Protein AF-A0A7N0TTZ8-F1 (afdb_monomer_lite)

Sequence (92 aa):
MTQLTRNAVIYELLFCGTGVGTPSLEPVIIELERQRAPVVVISHQAVLRALYSYFADRPLKEIPHIEVPLHTIIEIQMGVTGVQEKRYKLMD

Organism: Kalanchoe fedtschenkoi (NCBI:txid63787)

InterPro domains:
  IPR003094 Fructose-2,6-bisphosphatase [PTHR10606] (2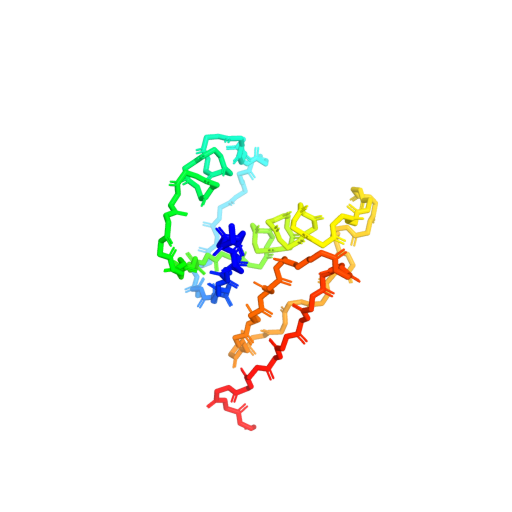5-91)
  IPR013078 Histidine phosphatase superfamily, clade-1 [PF00300] (31-84)
  IPR029033 Histidine phosphatase superfamily [G3DSA:3.40.50.1240] (22-92)
  IPR029033 Histidine phosphatase superfamily [SSF53254] (26-90)

Secondary structure (DSSP, 8-state):
-----EEEEEEE-------------HHHHHHHHH-SS-EEEEE-HHHHHHHHHHHTT--TTTGGG----TTEEEEEEEETTEEEEEEEES--

Radius of gyration: 13.5 Å; chains: 1; bounding box: 31×27×40 Å

pLDDT: mean 73.04, std 18.98, range [28.75, 90.25]

Structure (mmCIF, N/CA/C/O backbone):
data_AF-A0A7N0TTZ8-F1
#
_entry.id   AF-A0A7N0TTZ8-F1
#
loop_
_atom_site.group_PDB
_atom_site.id
_atom_site.type_symbol
_atom_site.label_atom_id
_atom_site.label_alt_id
_atom_site.label_comp_id
_atom_site.label_asym_id
_atom_site.label_entity_id
_atom_site.label_seq_id
_atom_site.pdbx_PDB_ins_code
_atom_site.Cartn_x
_atom_site.Cartn_y
_atom_site.Cartn_z
_atom_site.occupancy
_atom_site.B_iso_or_equiv
_atom_site.auth_seq_id
_atom_site.auth_comp_id
_atom_site.auth_asym_id
_atom_site.auth_atom_id
_atom_site.pdbx_PDB_model_num
ATOM 1 N N . MET A 1 1 ? -8.399 8.265 23.213 1.00 34.91 1 MET A N 1
ATOM 2 C CA . MET A 1 1 ? -9.483 8.380 22.212 1.00 34.91 1 MET A CA 1
ATOM 3 C C . MET A 1 1 ? -9.055 9.245 21.021 1.00 34.91 1 MET A C 1
ATOM 5 O O . MET A 1 1 ? -9.690 10.253 20.766 1.00 34.91 1 MET A O 1
ATOM 9 N N . THR A 1 2 ? -8.011 8.848 20.282 1.00 30.67 2 THR A N 1
ATOM 10 C CA . THR A 1 2 ? -7.732 9.319 18.903 1.00 30.67 2 THR A CA 1
ATOM 11 C C . THR A 1 2 ? -6.555 8.501 18.365 1.00 30.67 2 THR A C 1
ATOM 13 O O . THR A 1 2 ? -5.418 8.961 18.323 1.00 30.67 2 THR A O 1
ATOM 16 N N . GLN A 1 3 ? -6.793 7.229 18.033 1.00 33.38 3 GLN A N 1
ATOM 17 C CA . GLN A 1 3 ? -5.849 6.529 17.165 1.00 33.38 3 GLN A CA 1
ATOM 18 C C . GLN A 1 3 ? -6.089 7.064 15.754 1.00 33.38 3 GLN A C 1
ATOM 20 O O . GLN A 1 3 ? -7.154 6.854 15.180 1.00 33.38 3 GLN A O 1
ATOM 25 N N . LEU A 1 4 ? -5.130 7.865 15.281 1.00 37.69 4 LEU A N 1
ATOM 26 C CA . LEU A 1 4 ? -5.076 8.429 13.938 1.00 37.69 4 LEU A CA 1
ATOM 27 C C . LEU A 1 4 ? -5.312 7.322 12.903 1.00 37.69 4 LEU A C 1
ATOM 29 O O . LEU A 1 4 ? -4.496 6.411 12.782 1.00 37.69 4 LEU A O 1
ATOM 33 N N . THR A 1 5 ? -6.381 7.443 12.123 1.00 36.53 5 THR A N 1
ATOM 34 C CA . THR A 1 5 ? -6.495 6.788 10.818 1.00 36.53 5 THR A CA 1
ATOM 35 C C . THR A 1 5 ? -5.376 7.337 9.936 1.00 36.53 5 THR A C 1
ATOM 37 O O . THR A 1 5 ? -5.397 8.506 9.545 1.00 36.53 5 THR A O 1
ATOM 40 N N . ARG A 1 6 ? -4.332 6.532 9.723 1.00 53.25 6 ARG A N 1
ATOM 41 C CA . ARG A 1 6 ? -3.180 6.898 8.896 1.00 53.25 6 ARG A CA 1
ATOM 42 C C . ARG A 1 6 ? -3.569 6.666 7.439 1.00 53.25 6 ARG A C 1
ATOM 44 O O . ARG A 1 6 ? -3.658 5.517 7.012 1.00 53.25 6 ARG A O 1
ATOM 51 N N . ASN A 1 7 ? -3.832 7.752 6.719 1.00 43.19 7 ASN A N 1
ATOM 52 C CA . ASN A 1 7 ? -4.192 7.718 5.305 1.00 43.19 7 ASN A CA 1
ATOM 53 C C . ASN A 1 7 ? -2.946 8.041 4.472 1.00 43.19 7 ASN A C 1
ATOM 55 O O . ASN A 1 7 ? -2.427 9.156 4.548 1.00 43.19 7 ASN A O 1
ATOM 59 N N . ALA A 1 8 ? -2.466 7.076 3.693 1.00 50.78 8 ALA A N 1
ATOM 60 C CA . ALA A 1 8 ? -1.432 7.288 2.685 1.00 50.78 8 ALA A CA 1
ATOM 61 C C . ALA A 1 8 ? -2.085 7.235 1.304 1.00 50.78 8 ALA A C 1
ATOM 63 O O . ALA A 1 8 ? -2.853 6.318 1.012 1.00 50.78 8 ALA A O 1
ATOM 64 N N . VAL A 1 9 ? -1.800 8.223 0.461 1.00 49.91 9 VAL A N 1
ATOM 65 C CA . VAL A 1 9 ? -2.332 8.294 -0.897 1.00 49.91 9 VAL A CA 1
ATOM 66 C C . VAL A 1 9 ? -1.178 8.139 -1.877 1.00 49.91 9 VAL A C 1
ATOM 68 O O . VAL A 1 9 ? -0.262 8.956 -1.920 1.00 49.91 9 VAL A O 1
ATOM 71 N N . ILE A 1 10 ? -1.202 7.052 -2.634 1.00 58.31 10 ILE A N 1
ATOM 72 C CA . ILE A 1 10 ? -0.139 6.627 -3.541 1.00 58.31 10 ILE A CA 1
ATOM 73 C C . ILE A 1 10 ? -0.525 7.068 -4.965 1.00 58.31 10 ILE A C 1
ATOM 75 O O . ILE A 1 10 ? -1.596 6.711 -5.455 1.00 58.31 10 ILE A O 1
ATOM 79 N N . TYR A 1 11 ? 0.339 7.854 -5.610 1.00 52.22 11 TYR A N 1
ATOM 80 C CA . TYR A 1 11 ? 0.205 8.400 -6.965 1.00 52.22 11 TYR A CA 1
ATOM 81 C C . TYR A 1 11 ? 1.428 8.039 -7.815 1.00 52.22 11 TYR A C 1
ATOM 83 O O . TYR A 1 11 ? 2.532 7.833 -7.309 1.00 52.22 11 TYR A O 1
ATOM 91 N N . GLU A 1 12 ? 1.252 8.011 -9.131 1.00 39.81 12 GLU A N 1
ATOM 92 C CA . GLU A 1 12 ? 2.321 7.686 -10.073 1.00 39.81 12 GLU A CA 1
ATOM 93 C C . GLU A 1 12 ? 2.867 8.924 -10.798 1.00 39.81 12 GLU A C 1
ATOM 95 O O . GLU A 1 12 ? 2.096 9.742 -11.297 1.00 39.81 12 GLU A O 1
ATOM 100 N N . LEU A 1 13 ? 4.199 9.039 -10.889 1.00 38.59 13 LEU A N 1
ATOM 101 C CA . LEU A 1 13 ? 4.888 9.940 -11.816 1.00 38.59 13 LEU A CA 1
ATOM 102 C C . LEU A 1 13 ? 5.568 9.095 -12.900 1.00 38.59 13 LEU A C 1
ATOM 104 O O . LEU A 1 13 ? 6.456 8.283 -12.621 1.00 38.59 13 LEU A O 1
ATOM 108 N N . LEU A 1 14 ? 5.167 9.310 -14.152 1.00 34.09 14 LEU A N 1
ATOM 109 C CA . LEU A 1 14 ? 5.795 8.694 -15.313 1.00 34.09 14 LEU A CA 1
ATOM 110 C C . LEU A 1 14 ? 7.165 9.352 -15.547 1.00 34.09 14 LEU A C 1
ATOM 112 O O . LEU A 1 14 ? 7.258 10.397 -16.182 1.00 34.09 14 LEU A O 1
ATOM 116 N N . PHE A 1 15 ? 8.236 8.744 -15.041 1.00 28.75 15 PHE A N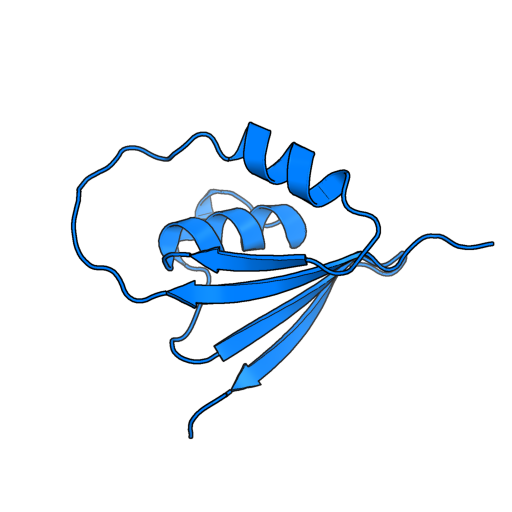 1
ATOM 117 C CA . PHE A 1 15 ? 9.592 9.015 -15.519 1.00 28.75 15 PHE A CA 1
ATOM 118 C C . PHE A 1 15 ? 10.303 7.695 -15.820 1.00 28.75 15 PHE A C 1
ATOM 120 O O . PHE A 1 15 ? 10.343 6.769 -15.016 1.00 28.75 15 PHE A O 1
ATOM 127 N N . CYS A 1 16 ? 10.779 7.605 -17.055 1.00 34.41 16 CYS A N 1
ATOM 128 C CA . CYS A 1 16 ? 11.370 6.432 -17.670 1.00 34.41 16 CYS A CA 1
ATOM 129 C C . CYS A 1 16 ? 12.879 6.388 -17.397 1.00 34.41 16 CYS A C 1
ATOM 131 O O . CYS A 1 16 ? 13.566 7.388 -17.586 1.00 34.41 16 CYS A O 1
ATOM 133 N N . GLY A 1 17 ? 13.377 5.199 -17.053 1.00 41.41 17 GLY A N 1
ATOM 134 C CA . GLY A 1 17 ? 14.742 4.779 -17.361 1.00 41.41 17 GLY A CA 1
ATOM 135 C C . GLY A 1 17 ? 15.806 5.137 -16.330 1.00 41.41 17 GLY A C 1
ATOM 136 O O . GLY A 1 17 ? 16.404 6.197 -16.390 1.00 41.41 17 GLY A O 1
ATOM 137 N N . THR A 1 18 ? 16.130 4.197 -15.446 1.00 36.06 18 THR A N 1
ATOM 138 C CA . THR A 1 18 ? 17.516 3.802 -15.131 1.00 36.06 18 THR A CA 1
ATOM 139 C C . THR A 1 18 ? 17.465 2.526 -14.291 1.00 36.06 18 THR A C 1
ATOM 141 O O . THR A 1 18 ? 16.628 2.381 -13.404 1.00 36.06 18 THR A O 1
ATOM 144 N N . GLY A 1 19 ? 18.314 1.552 -14.620 1.00 48.38 19 GLY A N 1
ATOM 145 C CA . GLY A 1 19 ? 18.444 0.311 -13.861 1.00 48.38 19 GLY A CA 1
ATOM 146 C C . GLY A 1 19 ? 19.098 0.576 -12.509 1.00 48.38 19 GLY A C 1
ATOM 147 O O . GLY A 1 19 ? 20.322 0.579 -12.414 1.00 48.38 19 GLY A O 1
ATOM 148 N N . VAL A 1 20 ? 18.290 0.812 -11.476 1.00 41.62 20 VAL A N 1
ATOM 149 C CA . VAL A 1 20 ? 18.764 1.079 -10.114 1.00 41.62 20 VAL A CA 1
ATOM 150 C C . VAL A 1 20 ? 18.317 -0.062 -9.205 1.00 41.62 20 VAL A C 1
ATOM 152 O O . VAL A 1 20 ? 17.133 -0.397 -9.151 1.00 41.62 20 VAL A O 1
ATOM 155 N N . GLY A 1 21 ? 19.284 -0.684 -8.522 1.00 42.88 21 GLY A N 1
ATOM 156 C CA . GLY A 1 21 ? 19.027 -1.653 -7.459 1.00 42.88 21 GLY A CA 1
ATOM 157 C C . GLY A 1 21 ? 18.086 -1.060 -6.413 1.00 42.88 21 GLY A C 1
ATOM 158 O O . GLY A 1 21 ? 18.130 0.140 -6.151 1.00 42.88 21 GLY A O 1
ATOM 159 N N . THR A 1 22 ? 17.208 -1.903 -5.873 1.00 48.34 22 THR A N 1
ATOM 160 C CA . THR A 1 22 ? 16.136 -1.557 -4.934 1.00 48.34 22 THR A CA 1
ATOM 161 C C . THR A 1 22 ? 16.581 -0.467 -3.947 1.00 48.34 22 THR A C 1
ATOM 163 O O . THR A 1 22 ? 17.454 -0.743 -3.121 1.00 48.34 22 THR A O 1
ATOM 166 N N . PRO A 1 23 ? 16.047 0.770 -4.016 1.00 53.06 23 PRO A N 1
ATOM 167 C CA . PRO A 1 23 ? 16.382 1.785 -3.028 1.00 53.06 23 PRO A CA 1
ATOM 168 C C . PRO A 1 23 ? 15.951 1.281 -1.647 1.00 53.06 23 PRO A C 1
ATOM 170 O O . PRO A 1 23 ? 14.872 0.702 -1.510 1.00 53.06 23 PRO A O 1
ATOM 173 N N . SER A 1 24 ? 16.790 1.475 -0.625 1.00 63.16 24 SER A N 1
ATOM 174 C CA . SER A 1 24 ? 16.381 1.221 0.760 1.00 63.16 24 SER A CA 1
ATOM 175 C C . SER A 1 24 ? 15.216 2.165 1.078 1.00 63.16 24 SER A C 1
ATOM 177 O O . SER A 1 24 ? 15.361 3.388 1.103 1.00 63.16 24 SER A O 1
ATOM 179 N N . LEU A 1 25 ? 14.026 1.579 1.228 1.00 71.94 25 LEU A N 1
ATOM 180 C CA . LEU A 1 25 ? 12.775 2.283 1.523 1.00 71.94 25 LEU A CA 1
ATOM 181 C C . LEU A 1 25 ? 12.644 2.619 3.009 1.00 71.94 25 LEU A C 1
ATOM 183 O O . LEU A 1 25 ? 11.772 3.396 3.379 1.00 71.94 25 LEU A O 1
ATOM 187 N N . GLU A 1 26 ? 13.511 2.064 3.853 1.00 74.81 26 GLU A N 1
ATOM 188 C CA . GLU A 1 26 ? 13.503 2.229 5.308 1.00 74.81 26 GLU A CA 1
ATOM 189 C C . GLU A 1 26 ? 13.454 3.703 5.750 1.00 74.81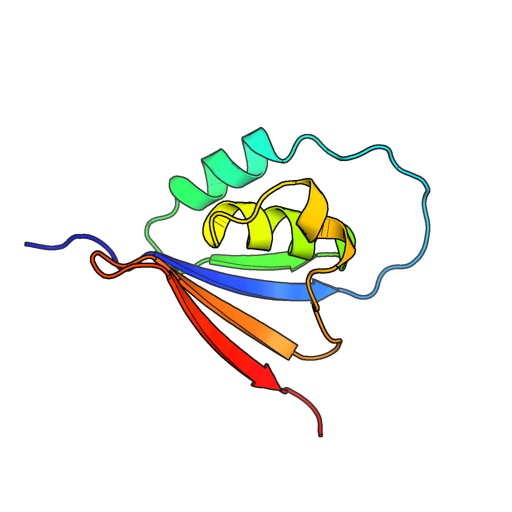 26 GLU A C 1
ATOM 191 O O . GLU A 1 26 ? 12.543 4.049 6.504 1.00 74.81 26 GLU A O 1
ATOM 196 N N . PRO A 1 27 ? 14.318 4.621 5.264 1.00 80.25 27 PRO A N 1
ATOM 197 C CA . PRO A 1 27 ? 14.226 6.030 5.649 1.00 80.25 27 PRO A CA 1
ATOM 198 C C . PRO A 1 27 ? 12.919 6.693 5.190 1.00 80.25 27 PRO A C 1
ATOM 200 O O . PRO A 1 27 ? 12.380 7.542 5.899 1.00 80.25 27 PRO A O 1
ATOM 203 N N . VAL A 1 28 ? 12.380 6.292 4.033 1.00 82.25 28 VAL A N 1
ATOM 204 C CA . VAL A 1 28 ? 11.113 6.823 3.506 1.00 82.25 28 VAL A CA 1
ATOM 205 C C . VAL A 1 28 ? 9.941 6.344 4.358 1.00 82.25 28 VAL A C 1
ATOM 207 O O . VAL A 1 28 ? 9.085 7.138 4.724 1.00 82.25 28 VAL A O 1
ATOM 210 N N . ILE A 1 29 ? 9.922 5.065 4.728 1.00 82.88 29 ILE A N 1
ATOM 211 C CA . ILE A 1 29 ? 8.899 4.470 5.591 1.00 82.88 29 ILE A CA 1
ATOM 212 C C . ILE A 1 29 ? 8.891 5.148 6.965 1.00 82.88 29 ILE A C 1
ATOM 214 O O . ILE A 1 29 ? 7.834 5.570 7.428 1.00 82.88 29 ILE A O 1
ATOM 218 N N . ILE A 1 30 ? 10.063 5.321 7.584 1.00 83.31 30 ILE A N 1
ATOM 219 C CA . ILE A 1 30 ? 10.195 5.992 8.888 1.00 83.31 30 ILE A CA 1
ATOM 220 C C . ILE A 1 30 ? 9.650 7.424 8.822 1.0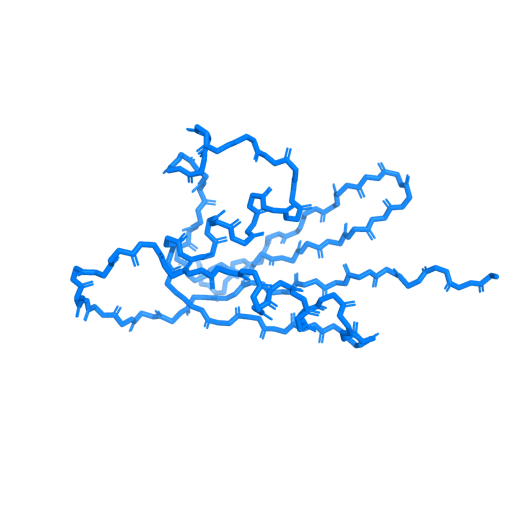0 83.31 30 ILE A C 1
ATOM 222 O O . ILE A 1 30 ? 8.973 7.886 9.744 1.00 83.31 30 ILE A O 1
ATOM 226 N N . GLU A 1 31 ? 9.934 8.140 7.732 1.00 82.44 31 GLU A N 1
ATOM 227 C CA . GLU A 1 31 ? 9.396 9.478 7.509 1.00 82.44 31 GLU A CA 1
ATOM 228 C C . GLU A 1 31 ? 7.870 9.450 7.396 1.00 82.44 31 GLU A C 1
ATOM 230 O O . GLU A 1 31 ? 7.197 10.189 8.114 1.00 82.44 31 GLU A O 1
ATOM 235 N N . LEU A 1 32 ? 7.325 8.559 6.562 1.00 82.94 32 LEU A N 1
ATOM 236 C CA . LEU A 1 32 ? 5.884 8.408 6.345 1.00 82.94 32 LEU A CA 1
ATOM 237 C C . LEU A 1 32 ? 5.132 8.065 7.635 1.00 82.94 32 LEU A C 1
ATOM 239 O O . LEU A 1 32 ? 4.072 8.629 7.893 1.00 82.94 32 LEU A O 1
ATOM 243 N N . GLU A 1 33 ? 5.683 7.194 8.478 1.00 80.75 33 GLU A N 1
ATOM 244 C CA . GLU A 1 33 ? 5.064 6.822 9.753 1.00 80.75 33 GLU A CA 1
ATOM 245 C C . GLU A 1 33 ? 5.091 7.938 10.800 1.00 80.75 33 GLU A C 1
ATOM 247 O O . GLU A 1 33 ? 4.247 7.960 11.705 1.00 80.75 33 GLU A O 1
ATOM 252 N N . ARG A 1 34 ? 6.054 8.863 10.697 1.00 84.12 34 ARG A N 1
ATOM 253 C CA . ARG A 1 34 ? 6.162 10.011 11.603 1.00 84.12 34 ARG A CA 1
ATOM 254 C C . ARG A 1 34 ? 5.147 11.106 11.272 1.00 84.12 34 ARG A C 1
ATOM 256 O O . ARG A 1 34 ? 4.803 11.900 12.153 1.00 84.12 34 ARG A O 1
ATOM 263 N N . GLN A 1 35 ? 4.660 11.158 10.034 1.00 80.50 35 GLN A N 1
ATOM 264 C CA . GLN A 1 35 ? 3.688 12.159 9.610 1.00 80.50 35 GLN A CA 1
ATOM 265 C C . GLN A 1 35 ? 2.327 11.935 10.284 1.00 80.50 35 GLN A C 1
ATOM 267 O O . GLN A 1 35 ? 1.778 10.836 10.312 1.00 80.50 35 GLN A O 1
ATOM 272 N N . ARG A 1 36 ? 1.774 13.008 10.861 1.00 75.12 36 ARG A N 1
ATOM 273 C CA . ARG A 1 36 ? 0.455 12.995 11.526 1.00 75.12 36 ARG A CA 1
ATOM 274 C C . ARG A 1 36 ? -0.691 13.396 10.599 1.00 75.12 36 ARG A C 1
ATOM 276 O O . ARG A 1 36 ? -1.848 13.175 10.939 1.00 75.12 36 ARG A O 1
ATOM 283 N N . ALA A 1 37 ? -0.367 14.017 9.470 1.00 78.56 37 ALA A N 1
ATOM 284 C CA . ALA A 1 37 ? -1.315 14.378 8.427 1.00 78.56 37 ALA A CA 1
ATOM 285 C C . ALA A 1 37 ? -1.293 13.319 7.312 1.00 78.56 37 ALA A C 1
ATOM 287 O O . ALA A 1 37 ? -0.291 12.613 7.179 1.00 78.56 37 ALA A O 1
ATOM 288 N N . PRO A 1 38 ? -2.361 13.212 6.503 1.00 77.75 38 PRO A N 1
ATOM 289 C CA . PRO A 1 38 ? -2.346 12.372 5.313 1.00 77.75 38 PRO A CA 1
ATOM 290 C C . PRO A 1 38 ? -1.174 12.733 4.397 1.00 77.75 38 PRO A C 1
ATOM 292 O O . PRO A 1 38 ? -0.927 13.915 4.148 1.00 77.75 38 PRO A O 1
ATOM 295 N N . VAL A 1 39 ? -0.464 11.722 3.892 1.00 82.69 39 VAL A N 1
ATOM 296 C CA . VAL A 1 39 ? 0.692 11.920 3.006 1.00 82.69 39 VAL A CA 1
ATOM 297 C C . VAL A 1 39 ? 0.365 11.439 1.606 1.00 82.69 39 VAL A C 1
ATOM 299 O O . VAL A 1 39 ? -0.179 10.351 1.420 1.00 82.69 39 VAL A O 1
ATOM 302 N N . VAL A 1 40 ? 0.742 12.252 0.625 1.00 86.94 40 VAL A N 1
ATOM 303 C CA . VAL A 1 40 ? 0.676 11.920 -0.793 1.00 86.94 40 VAL A CA 1
ATOM 304 C C . VAL A 1 40 ? 2.071 11.515 -1.263 1.00 86.94 40 VAL A C 1
ATOM 306 O O . VAL A 1 40 ? 2.997 12.323 -1.221 1.00 86.94 40 VAL A O 1
ATOM 309 N N . VAL A 1 41 ? 2.228 10.269 -1.705 1.00 86.31 41 VAL A N 1
ATOM 310 C CA . VAL A 1 41 ? 3.479 9.749 -2.269 1.00 86.31 41 VAL A CA 1
ATOM 311 C C . VAL A 1 41 ? 3.334 9.653 -3.775 1.00 86.31 41 VAL A C 1
ATOM 313 O O . VAL A 1 41 ? 2.457 8.939 -4.244 1.00 86.31 41 VAL A O 1
ATOM 316 N N . ILE A 1 42 ? 4.209 10.324 -4.529 1.00 85.31 42 ILE A N 1
ATOM 317 C CA . ILE A 1 42 ? 4.240 10.240 -5.993 1.00 85.31 42 ILE A CA 1
ATOM 318 C C . ILE A 1 42 ? 5.545 9.571 -6.441 1.00 85.31 42 ILE A C 1
ATOM 320 O O . ILE A 1 42 ? 6.622 10.084 -6.145 1.00 85.31 42 ILE A O 1
ATOM 324 N N . SER A 1 43 ? 5.480 8.418 -7.116 1.00 84.38 43 SER A N 1
ATOM 325 C CA . SER A 1 43 ? 6.685 7.680 -7.544 1.00 84.38 43 SER A CA 1
ATOM 326 C C . SER A 1 43 ? 6.438 6.745 -8.740 1.00 84.38 43 SER A C 1
ATOM 328 O O . SER A 1 43 ? 5.420 6.848 -9.413 1.00 84.38 43 SER A O 1
ATOM 330 N N . HIS A 1 44 ? 7.375 5.840 -9.026 1.00 83.56 44 HIS A N 1
ATOM 331 C CA . HIS A 1 44 ? 7.282 4.832 -10.089 1.00 83.56 44 HIS A CA 1
ATOM 332 C C . HIS A 1 44 ? 6.594 3.549 -9.617 1.00 83.56 44 HIS A C 1
ATOM 334 O O . HIS A 1 44 ? 6.717 3.180 -8.450 1.00 83.56 44 HIS A O 1
ATOM 340 N N . GLN A 1 45 ? 5.993 2.788 -10.538 1.00 82.94 45 GLN A N 1
ATOM 341 C CA . GLN A 1 45 ? 5.249 1.555 -10.227 1.00 82.94 45 GLN A CA 1
ATOM 342 C C . GLN A 1 45 ? 5.975 0.592 -9.278 1.00 82.94 45 GLN A C 1
ATOM 344 O O . GLN A 1 45 ? 5.365 0.101 -8.334 1.00 82.94 45 GLN A O 1
ATOM 349 N N . ALA A 1 46 ? 7.271 0.331 -9.482 1.00 84.56 46 ALA A N 1
ATOM 350 C CA . ALA A 1 46 ? 8.027 -0.594 -8.632 1.00 84.56 46 ALA A CA 1
ATOM 351 C C . ALA A 1 46 ? 8.140 -0.106 -7.173 1.00 84.56 46 ALA A C 1
ATOM 353 O O . ALA A 1 46 ? 7.976 -0.891 -6.241 1.00 84.56 46 ALA A O 1
ATOM 354 N N . VAL A 1 47 ? 8.361 1.197 -6.979 1.00 86.44 47 VAL A N 1
ATOM 355 C CA . VAL A 1 47 ? 8.435 1.830 -5.653 1.00 86.44 47 VAL A CA 1
ATOM 356 C C . VAL A 1 47 ? 7.059 1.826 -4.990 1.00 86.44 47 VAL A C 1
ATOM 358 O O . VAL A 1 47 ? 6.939 1.476 -3.818 1.00 86.44 47 VAL A O 1
ATOM 361 N N . LEU A 1 48 ? 6.009 2.149 -5.752 1.00 87.50 48 LEU A N 1
ATOM 362 C CA . LEU A 1 48 ? 4.633 2.149 -5.254 1.00 87.50 48 LEU A CA 1
ATOM 363 C C . LEU A 1 48 ? 4.183 0.743 -4.841 1.00 87.50 48 LEU A C 1
ATOM 365 O O . LEU A 1 48 ? 3.567 0.609 -3.792 1.00 87.50 48 LEU A O 1
ATOM 369 N N . ARG A 1 49 ? 4.534 -0.310 -5.597 1.00 88.69 49 ARG A N 1
ATOM 370 C CA . ARG A 1 49 ? 4.246 -1.711 -5.226 1.00 88.69 49 ARG A CA 1
ATOM 371 C C . ARG A 1 49 ? 4.922 -2.102 -3.916 1.00 88.69 49 ARG A C 1
ATOM 373 O O . ARG A 1 49 ? 4.292 -2.738 -3.076 1.00 88.69 49 ARG A O 1
ATOM 380 N N . ALA A 1 50 ? 6.179 -1.704 -3.725 1.00 87.75 50 ALA A N 1
ATOM 381 C CA . ALA A 1 50 ? 6.909 -1.992 -2.496 1.00 87.75 50 ALA A CA 1
ATOM 382 C C . ALA A 1 50 ? 6.309 -1.248 -1.289 1.00 87.75 50 ALA A C 1
ATOM 384 O O . ALA A 1 50 ? 6.027 -1.869 -0.265 1.00 87.75 50 ALA A O 1
ATOM 385 N N . LEU A 1 51 ? 6.015 0.048 -1.422 1.00 88.12 51 LEU A N 1
ATOM 386 C CA . LEU A 1 51 ? 5.343 0.819 -0.369 1.00 88.12 51 LEU A CA 1
ATOM 387 C C . LEU A 1 51 ? 3.940 0.283 -0.069 1.00 88.12 51 LEU A C 1
ATOM 389 O O . LEU A 1 51 ? 3.576 0.120 1.091 1.00 88.12 51 LEU A O 1
ATOM 393 N N . TYR A 1 52 ? 3.171 -0.049 -1.105 1.00 88.00 52 TYR A N 1
ATOM 394 C CA . TYR A 1 52 ? 1.862 -0.671 -0.952 1.00 88.00 52 TYR A CA 1
ATOM 395 C C . TYR A 1 52 ? 1.977 -1.997 -0.192 1.00 88.00 52 TYR A C 1
ATOM 397 O O . TYR A 1 52 ? 1.235 -2.204 0.760 1.00 88.00 52 TYR A O 1
ATOM 405 N N . SER A 1 53 ? 2.928 -2.872 -0.548 1.00 88.31 53 SER A N 1
ATOM 406 C CA . SER A 1 53 ? 3.107 -4.152 0.154 1.00 88.31 53 SER A CA 1
ATOM 407 C C . SER A 1 53 ? 3.452 -3.987 1.628 1.00 88.31 53 SER A C 1
ATOM 409 O O . SER A 1 53 ? 3.001 -4.791 2.435 1.00 88.31 53 SER A O 1
ATOM 411 N N . TYR A 1 54 ? 4.192 -2.931 1.975 1.00 86.56 54 TYR A N 1
ATOM 412 C CA . TYR A 1 54 ? 4.522 -2.618 3.358 1.00 86.56 54 TYR A CA 1
ATOM 413 C C . TYR A 1 54 ? 3.262 -2.257 4.153 1.00 86.56 54 TYR A C 1
ATOM 415 O O . TYR A 1 54 ? 2.993 -2.851 5.192 1.00 86.56 54 TYR A O 1
ATOM 423 N N . PHE A 1 55 ? 2.446 -1.331 3.642 1.00 84.44 55 PHE A N 1
ATOM 424 C CA . PHE A 1 55 ? 1.234 -0.895 4.345 1.00 84.44 55 PHE A CA 1
ATOM 425 C C . PHE A 1 55 ? 0.092 -1.919 4.302 1.00 84.44 55 PHE A C 1
ATOM 427 O O . PHE A 1 55 ? -0.738 -1.939 5.206 1.00 84.44 55 PHE A O 1
ATOM 434 N N . ALA A 1 56 ? 0.034 -2.752 3.262 1.00 84.44 56 ALA A N 1
ATOM 435 C CA . ALA A 1 56 ? -0.974 -3.795 3.087 1.00 84.44 56 ALA A CA 1
ATOM 436 C C . ALA A 1 56 ? -0.555 -5.165 3.657 1.00 84.44 56 ALA A C 1
ATOM 438 O O . ALA A 1 56 ? -1.281 -6.137 3.447 1.00 84.44 56 ALA A O 1
ATOM 439 N N . ASP A 1 57 ? 0.599 -5.243 4.333 1.00 85.19 57 ASP A N 1
ATOM 440 C CA . ASP A 1 57 ? 1.179 -6.462 4.918 1.00 85.19 57 ASP A CA 1
ATOM 441 C C . ASP A 1 57 ? 1.238 -7.646 3.926 1.00 85.19 57 ASP A C 1
ATOM 443 O O . ASP A 1 57 ? 0.814 -8.770 4.200 1.00 85.19 57 ASP A O 1
ATOM 447 N N . ARG A 1 58 ? 1.719 -7.375 2.704 1.00 84.50 58 ARG A N 1
ATOM 448 C CA . ARG A 1 58 ? 1.849 -8.376 1.631 1.00 84.50 58 ARG A CA 1
ATOM 449 C C . ARG A 1 58 ? 3.254 -8.981 1.611 1.00 84.50 58 ARG A C 1
ATOM 451 O O . ARG A 1 58 ? 4.240 -8.255 1.753 1.00 84.50 58 ARG A O 1
ATOM 458 N N . PRO A 1 59 ? 3.394 -10.293 1.358 1.00 86.94 59 PRO A N 1
ATOM 459 C CA . PRO A 1 59 ? 4.701 -10.939 1.314 1.00 86.94 59 PRO A CA 1
ATOM 460 C C . PRO A 1 59 ? 5.537 -10.454 0.120 1.00 86.94 59 PRO A C 1
ATOM 462 O O . PRO A 1 59 ? 5.010 -10.181 -0.959 1.00 86.94 59 PRO A O 1
ATOM 465 N N . LEU A 1 60 ? 6.871 -10.452 0.264 1.00 83.00 60 LEU A N 1
ATOM 466 C CA . LEU A 1 60 ? 7.793 -9.952 -0.772 1.00 83.00 60 LEU A CA 1
ATOM 467 C C . LEU A 1 60 ? 7.609 -10.615 -2.146 1.00 83.00 60 LEU A C 1
ATOM 469 O O . LEU A 1 60 ? 7.833 -9.988 -3.178 1.00 83.00 60 LEU A O 1
ATOM 473 N N . LYS A 1 61 ? 7.195 -11.886 -2.162 1.00 87.50 61 LYS A N 1
ATOM 474 C CA . LYS A 1 61 ? 6.954 -12.647 -3.395 1.00 87.50 61 LYS A CA 1
ATOM 475 C C . LYS A 1 61 ? 5.779 -12.100 -4.206 1.00 87.50 61 LYS A C 1
ATOM 477 O O . LYS A 1 61 ? 5.751 -12.293 -5.414 1.00 87.50 61 LYS A O 1
ATOM 482 N N . GLU A 1 62 ? 4.830 -11.428 -3.560 1.00 87.38 62 GLU A N 1
ATOM 483 C CA . GLU A 1 62 ? 3.662 -10.846 -4.219 1.00 87.38 62 GLU A CA 1
ATOM 484 C C . GLU A 1 62 ? 3.959 -9.466 -4.807 1.00 87.38 62 GLU A C 1
ATOM 486 O O . GLU A 1 62 ? 3.291 -9.089 -5.762 1.00 87.38 62 GLU A O 1
ATOM 491 N N . ILE A 1 63 ? 4.984 -8.744 -4.326 1.00 85.38 63 ILE A N 1
ATOM 492 C CA . ILE A 1 63 ? 5.304 -7.364 -4.753 1.00 85.38 63 ILE A CA 1
ATOM 493 C C . ILE A 1 63 ? 5.313 -7.188 -6.278 1.00 85.38 63 ILE A C 1
ATOM 495 O O . ILE A 1 63 ? 4.663 -6.260 -6.765 1.00 85.38 63 ILE A O 1
ATOM 499 N N . PRO A 1 64 ? 5.984 -8.048 -7.072 1.00 86.25 64 PRO A N 1
ATOM 500 C CA . PRO A 1 64 ? 6.006 -7.890 -8.525 1.00 86.25 64 PRO A CA 1
ATOM 501 C C . PRO A 1 64 ? 4.625 -8.056 -9.170 1.00 86.25 64 PRO A C 1
ATOM 503 O O . PRO A 1 64 ? 4.394 -7.516 -10.250 1.00 86.25 64 PRO A O 1
ATOM 506 N N . HIS A 1 65 ? 3.719 -8.777 -8.510 1.00 88.06 65 HIS A N 1
ATOM 507 C CA . HIS A 1 65 ? 2.378 -9.116 -8.978 1.00 88.06 65 HIS A CA 1
ATOM 508 C C . HIS A 1 65 ? 1.294 -8.149 -8.481 1.00 88.06 65 HIS A C 1
ATOM 510 O O . HIS A 1 65 ? 0.150 -8.257 -8.915 1.00 88.06 65 HIS A O 1
ATOM 516 N N . ILE A 1 66 ? 1.633 -7.199 -7.602 1.00 88.12 66 ILE A N 1
ATOM 517 C CA . ILE A 1 66 ? 0.691 -6.180 -7.132 1.00 88.12 66 ILE A CA 1
ATOM 518 C C . ILE A 1 66 ? 0.341 -5.249 -8.292 1.00 88.12 66 ILE A C 1
ATOM 520 O O . ILE A 1 66 ? 1.206 -4.606 -8.894 1.00 88.12 66 ILE A O 1
ATOM 524 N N . GLU A 1 67 ? -0.951 -5.172 -8.594 1.00 86.56 67 GLU A N 1
ATOM 525 C CA . GLU A 1 67 ? -1.471 -4.333 -9.662 1.00 86.56 67 GLU A CA 1
ATOM 526 C C . GLU A 1 67 ? -1.552 -2.874 -9.198 1.00 86.56 67 GLU A C 1
ATOM 528 O O . GLU A 1 67 ? -2.380 -2.514 -8.358 1.00 86.56 67 GLU A O 1
ATOM 533 N N . VAL A 1 68 ? -0.682 -2.037 -9.765 1.00 86.69 68 VAL A N 1
ATOM 534 C CA . VAL A 1 68 ? -0.695 -0.577 -9.612 1.00 86.69 68 VAL A CA 1
ATOM 535 C C . VAL A 1 68 ? -0.963 0.011 -10.999 1.00 86.69 68 VAL A C 1
ATOM 537 O O . VAL A 1 68 ? -0.020 0.148 -11.782 1.00 86.69 68 VAL A O 1
ATOM 540 N N . PRO A 1 69 ? -2.241 0.241 -11.355 1.00 85.12 69 PRO A N 1
ATOM 541 C CA . PRO A 1 69 ? -2.611 0.747 -12.669 1.00 85.12 69 PRO A CA 1
ATOM 542 C C . PRO A 1 69 ? -2.265 2.231 -12.820 1.00 85.12 69 PRO A C 1
ATOM 544 O O . PRO A 1 69 ? -2.340 3.004 -11.862 1.00 85.12 69 PRO A O 1
ATOM 547 N N . LEU A 1 70 ? -1.954 2.626 -14.057 1.00 84.50 70 LEU A N 1
ATOM 548 C CA . LEU A 1 70 ? -1.730 4.025 -14.421 1.00 84.50 70 LEU A CA 1
ATOM 549 C C . LEU A 1 70 ? -2.960 4.882 -14.087 1.00 84.50 70 LEU A C 1
ATOM 551 O O . LEU A 1 70 ? -4.097 4.400 -14.082 1.00 84.50 70 LEU A O 1
ATOM 555 N N . HIS A 1 71 ? -2.722 6.172 -13.837 1.00 85.38 71 HIS A N 1
ATOM 556 C CA . HIS A 1 71 ? -3.763 7.189 -13.612 1.00 85.38 71 HIS A CA 1
ATOM 557 C C . HIS A 1 71 ? -4.785 6.810 -12.529 1.00 85.38 71 HIS A C 1
ATOM 559 O O . HIS A 1 71 ? -5.937 7.244 -12.559 1.00 85.38 71 HIS A O 1
ATOM 565 N N . THR A 1 72 ? -4.368 5.993 -11.567 1.00 85.81 72 THR A N 1
ATOM 566 C CA . THR A 1 72 ? -5.207 5.550 -10.463 1.00 85.81 72 THR A CA 1
ATOM 567 C C . THR A 1 72 ? -4.570 5.976 -9.157 1.00 85.81 72 THR A C 1
ATOM 569 O O . THR A 1 72 ? -3.399 5.718 -8.898 1.00 85.81 72 THR A O 1
ATOM 572 N N . ILE A 1 73 ? -5.366 6.629 -8.327 1.00 89.44 73 ILE A N 1
ATOM 573 C CA . ILE A 1 73 ? -5.005 6.974 -6.963 1.00 89.44 73 ILE A CA 1
ATOM 574 C C . ILE A 1 73 ? -5.377 5.793 -6.083 1.00 89.44 73 ILE A C 1
ATOM 576 O O . ILE A 1 73 ? -6.533 5.368 -6.092 1.00 89.44 73 ILE A O 1
ATOM 580 N N . ILE A 1 74 ? -4.423 5.293 -5.303 1.00 90.25 74 ILE A N 1
ATOM 581 C CA . ILE A 1 74 ? -4.677 4.248 -4.310 1.00 90.25 74 ILE A CA 1
ATOM 582 C C . ILE A 1 74 ? -4.565 4.885 -2.926 1.00 90.25 74 ILE A C 1
ATOM 584 O O . ILE A 1 74 ? -3.488 5.300 -2.503 1.00 90.25 74 ILE A O 1
ATOM 588 N N . GLU A 1 75 ? -5.691 4.992 -2.230 1.00 88.94 75 GLU A N 1
ATOM 589 C CA . GLU A 1 75 ? -5.751 5.418 -0.836 1.00 88.94 75 GLU A CA 1
ATOM 590 C C . GLU A 1 75 ? -5.727 4.183 0.063 1.00 88.94 75 GLU A C 1
ATOM 592 O O . GLU A 1 75 ? -6.597 3.314 -0.034 1.00 88.94 75 GLU A O 1
ATOM 597 N N . ILE A 1 76 ? -4.744 4.133 0.959 1.00 86.88 76 ILE A N 1
ATOM 598 C CA . ILE A 1 76 ? -4.620 3.108 1.991 1.00 86.88 76 ILE A CA 1
ATOM 599 C C . ILE A 1 76 ? -4.927 3.753 3.338 1.00 86.88 76 ILE A C 1
ATOM 601 O O . ILE A 1 76 ? -4.269 4.716 3.736 1.00 86.88 76 ILE A O 1
ATOM 605 N N . GLN A 1 77 ? -5.907 3.203 4.051 1.00 84.25 77 GLN A N 1
ATOM 606 C CA . GLN A 1 77 ? -6.234 3.584 5.420 1.00 84.25 77 GLN A CA 1
ATOM 607 C C . GLN A 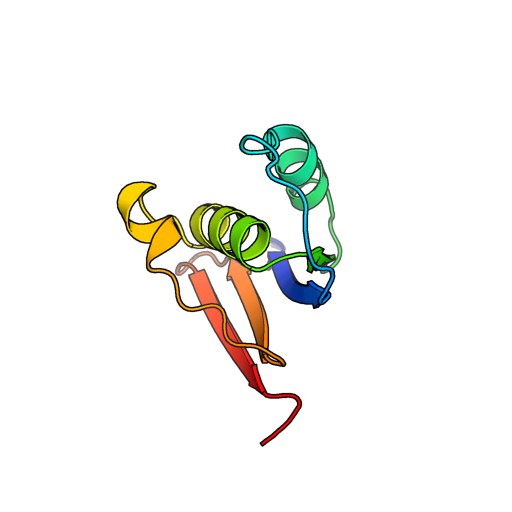1 77 ? -5.924 2.410 6.348 1.00 84.25 77 GLN A C 1
ATOM 609 O O . GLN A 1 77 ? -6.567 1.360 6.284 1.00 84.25 77 GLN A O 1
ATOM 614 N N . MET A 1 78 ? -4.937 2.585 7.223 1.00 77.75 78 MET A N 1
ATOM 615 C CA . MET A 1 78 ? -4.634 1.602 8.263 1.00 77.75 78 MET A CA 1
ATOM 616 C C . MET A 1 78 ? -5.534 1.861 9.472 1.00 77.75 78 MET A C 1
ATOM 618 O O . MET A 1 78 ? -5.465 2.929 10.088 1.00 77.75 78 MET A O 1
ATOM 622 N N . GLY A 1 79 ? -6.396 0.898 9.794 1.00 73.19 79 GLY A N 1
ATOM 623 C CA . GLY A 1 79 ? -7.333 0.968 10.908 1.00 73.19 79 GLY A CA 1
ATOM 624 C C . GLY A 1 79 ? -7.218 -0.226 11.852 1.00 73.19 79 GLY A C 1
ATOM 625 O O . GLY A 1 79 ? -6.553 -1.220 11.575 1.00 73.19 79 GLY A O 1
ATOM 626 N N . VAL A 1 80 ? -7.920 -0.139 12.982 1.00 72.38 80 VAL A N 1
ATOM 627 C CA . VAL A 1 80 ? -7.949 -1.190 14.020 1.00 72.38 80 VAL A CA 1
ATOM 628 C C . VAL A 1 80 ? -8.544 -2.504 13.497 1.00 72.38 80 VAL A C 1
ATOM 630 O O . VAL A 1 80 ? -8.233 -3.579 13.995 1.00 72.38 80 VAL A O 1
ATOM 633 N N . THR A 1 81 ? -9.406 -2.411 12.484 1.00 73.75 81 THR A N 1
ATOM 634 C CA . THR A 1 81 ? -10.067 -3.544 11.824 1.00 73.75 81 THR A CA 1
ATOM 635 C C . THR A 1 81 ? -9.287 -4.075 10.620 1.00 73.75 81 THR A C 1
ATOM 637 O O . THR A 1 81 ? -9.768 -4.981 9.942 1.00 73.75 81 THR A 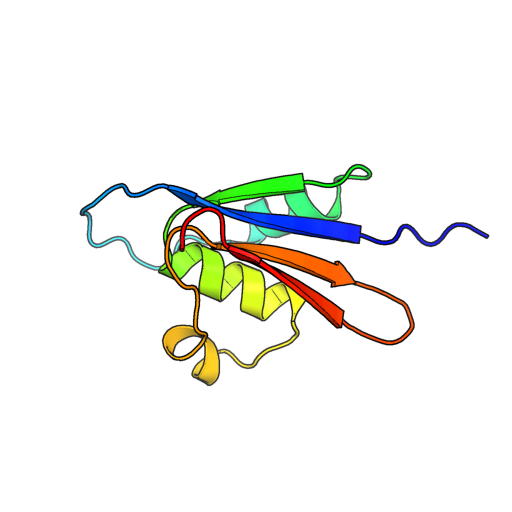O 1
ATOM 640 N N . GLY A 1 82 ? -8.102 -3.522 10.347 1.00 78.75 82 GLY A N 1
ATOM 641 C CA . GLY A 1 82 ? -7.242 -3.898 9.231 1.00 78.75 82 GLY A CA 1
ATOM 642 C C . GLY A 1 82 ? -7.024 -2.768 8.228 1.00 78.75 82 GLY A C 1
ATOM 643 O O . GLY A 1 82 ? -7.266 -1.590 8.502 1.00 78.75 82 GLY A O 1
ATOM 644 N N . VAL A 1 83 ? -6.540 -3.152 7.050 1.00 82.94 83 VAL A N 1
ATOM 645 C CA . VAL A 1 83 ? -6.205 -2.238 5.956 1.00 82.94 83 VAL A CA 1
ATOM 646 C C . VAL A 1 83 ? -7.428 -2.045 5.065 1.00 82.94 83 VAL A C 1
ATOM 648 O O . VAL A 1 83 ? -8.000 -3.014 4.570 1.00 82.94 83 VAL A O 1
ATOM 651 N N . GLN A 1 84 ? -7.839 -0.794 4.871 1.00 86.06 84 GLN A N 1
ATOM 652 C CA . GLN A 1 84 ? -8.875 -0.419 3.912 1.00 86.06 84 GLN A CA 1
ATOM 653 C C . GLN A 1 84 ? -8.227 0.227 2.693 1.00 86.06 84 GLN A C 1
ATOM 655 O O . GLN A 1 84 ? -7.393 1.122 2.826 1.00 86.06 84 GLN A O 1
ATOM 660 N N . GLU A 1 85 ? -8.635 -0.211 1.508 1.00 87.50 85 GLU A N 1
ATOM 661 C CA . GLU A 1 85 ? -8.126 0.286 0.235 1.00 87.50 85 GLU A CA 1
ATOM 662 C C . GLU A 1 85 ? -9.256 0.926 -0.569 1.00 87.50 85 GLU A C 1
ATOM 664 O O . GLU A 1 85 ? -10.329 0.340 -0.729 1.00 87.50 85 GLU A O 1
ATOM 669 N N . LYS A 1 86 ? -9.005 2.119 -1.111 1.00 89.44 86 LYS A N 1
ATOM 670 C CA . LYS A 1 86 ? -9.885 2.774 -2.082 1.00 89.44 86 LYS A CA 1
ATOM 671 C C . LYS A 1 86 ? -9.088 3.153 -3.319 1.00 89.44 86 LYS A C 1
ATOM 673 O O . LYS A 1 86 ? -7.988 3.688 -3.214 1.00 89.44 86 LYS A O 1
ATOM 678 N N . ARG A 1 87 ? -9.657 2.892 -4.496 1.00 89.81 87 ARG A N 1
ATOM 679 C CA . ARG A 1 87 ? -9.059 3.240 -5.787 1.00 89.81 87 ARG A CA 1
ATOM 680 C C . ARG A 1 87 ? -9.901 4.301 -6.473 1.00 89.81 87 ARG A C 1
ATOM 682 O O . ARG A 1 87 ? -11.101 4.107 -6.646 1.00 89.81 87 ARG A O 1
ATOM 689 N N . TYR A 1 88 ? -9.263 5.380 -6.902 1.00 89.75 88 TYR A N 1
ATOM 690 C CA . TYR A 1 88 ? -9.900 6.449 -7.663 1.00 89.75 88 TYR A CA 1
ATOM 691 C C . TYR A 1 88 ? -9.224 6.540 -9.027 1.00 89.75 88 TYR A C 1
ATOM 693 O O . TYR A 1 88 ? -8.049 6.895 -9.117 1.00 89.75 88 TYR A O 1
ATOM 701 N N . LYS A 1 89 ? -9.948 6.197 -10.092 1.00 87.81 89 LYS A N 1
ATOM 702 C CA . LYS A 1 89 ? -9.469 6.403 -11.461 1.00 87.81 89 LYS A CA 1
ATOM 703 C C . LYS A 1 89 ? -9.601 7.882 -11.812 1.00 87.81 89 LYS A C 1
ATOM 705 O O . LYS A 1 89 ? -10.663 8.463 -11.616 1.00 87.81 89 LYS A O 1
ATOM 710 N N . LEU A 1 90 ? -8.516 8.486 -12.289 1.00 82.00 90 LEU A N 1
ATOM 711 C CA . LEU A 1 90 ? -8.496 9.887 -12.722 1.00 82.00 90 LEU A CA 1
ATOM 712 C C . LEU A 1 90 ? -8.925 10.058 -14.182 1.00 82.00 90 LEU A C 1
ATOM 714 O O . LEU A 1 90 ? -9.354 11.142 -14.566 1.00 82.00 90 LEU A O 1
ATOM 718 N N . MET A 1 91 ? -8.791 9.006 -14.986 1.00 74.69 91 MET A N 1
ATOM 719 C CA . MET A 1 91 ? -9.212 8.953 -16.383 1.00 74.69 91 MET A CA 1
ATOM 720 C C . MET A 1 91 ? -9.919 7.616 -16.632 1.00 74.69 91 MET A C 1
ATOM 722 O O . MET A 1 91 ? -9.481 6.595 -16.092 1.00 74.69 91 MET A O 1
ATOM 726 N N . ASP A 1 92 ? -11.001 7.653 -17.414 1.00 62.16 92 ASP A N 1
ATOM 727 C CA . ASP A 1 92 ? -11.708 6.474 -17.937 1.00 62.16 92 ASP A CA 1
ATOM 728 C C . ASP A 1 92 ? -11.063 5.959 -19.231 1.00 62.16 92 ASP A C 1
ATOM 730 O O . ASP A 1 92 ? -10.676 6.800 -20.079 1.00 62.16 92 ASP A O 1
#

Foldseek 3Di:
DDPQFAKEKEAEDDDDDDDDDDPPCVVVVVVSVPDRDYYYHYYHLLVSLVVCCVQQVHDPVCSVVDDDDHQKIWIWTQDPVGIDIDIDRNDD